Protein AF-A0A7X6XAG0-F1 (afdb_monomer)

Structure (mmCIF, N/CA/C/O backbone):
data_AF-A0A7X6XAG0-F1
#
_entry.id   AF-A0A7X6XAG0-F1
#
loop_
_atom_site.group_PDB
_atom_site.id
_atom_site.type_symbol
_atom_site.label_atom_id
_atom_site.label_alt_id
_atom_site.label_comp_id
_atom_site.label_asym_id
_atom_site.label_entity_id
_atom_site.label_seq_id
_atom_site.pdbx_PDB_ins_code
_atom_site.Cartn_x
_atom_site.Cartn_y
_atom_site.Cartn_z
_atom_site.occupancy
_atom_site.B_iso_or_equiv
_atom_site.auth_seq_id
_atom_site.auth_comp_id
_atom_site.auth_asym_id
_atom_site.auth_atom_id
_atom_site.pdbx_PDB_model_num
ATOM 1 N N . VAL A 1 1 ? 8.419 1.196 7.682 1.00 93.50 1 VAL A N 1
ATOM 2 C CA . VAL A 1 1 ? 7.380 0.193 8.035 1.00 93.50 1 VAL A CA 1
ATOM 3 C C . VAL A 1 1 ? 6.008 0.773 7.736 1.00 93.50 1 VAL A C 1
ATOM 5 O O . VAL A 1 1 ? 5.804 1.941 8.031 1.00 93.50 1 VAL A O 1
ATOM 8 N N . ASN A 1 2 ? 5.093 0.012 7.136 1.00 95.81 2 ASN A N 1
ATOM 9 C CA . ASN A 1 2 ? 3.691 0.396 6.951 1.00 95.81 2 ASN A CA 1
ATOM 10 C C . ASN A 1 2 ? 2.831 -0.296 8.012 1.00 95.81 2 ASN A C 1
ATOM 12 O O . ASN A 1 2 ? 2.903 -1.516 8.133 1.00 95.81 2 ASN A O 1
ATOM 16 N N . THR A 1 3 ? 2.000 0.459 8.724 1.00 96.38 3 THR A N 1
ATOM 17 C CA . THR A 1 3 ? 0.970 -0.075 9.624 1.00 96.38 3 THR A CA 1
ATOM 18 C C . THR A 1 3 ? -0.395 0.264 9.048 1.00 96.38 3 THR A C 1
ATOM 20 O O . THR A 1 3 ? -0.653 1.434 8.767 1.00 96.38 3 THR A O 1
ATOM 23 N N . TYR A 1 4 ? -1.249 -0.740 8.864 1.00 96.38 4 TYR A N 1
ATOM 24 C CA . TYR A 1 4 ? -2.576 -0.599 8.264 1.00 96.38 4 TYR A CA 1
ATOM 25 C C . TYR A 1 4 ? -3.664 -0.627 9.330 1.00 96.38 4 TYR A C 1
ATOM 27 O O . TYR A 1 4 ? -3.563 -1.386 10.299 1.00 96.38 4 TYR A O 1
ATOM 35 N N . PHE A 1 5 ? -4.704 0.180 9.132 1.00 96.25 5 PHE A N 1
ATOM 36 C CA . PHE A 1 5 ? -5.757 0.394 10.117 1.00 96.25 5 PHE A CA 1
ATOM 37 C C . PHE A 1 5 ? -7.147 0.242 9.506 1.00 96.25 5 PHE A C 1
ATOM 39 O O . PHE A 1 5 ? -7.386 0.688 8.386 1.00 96.25 5 PHE A O 1
ATOM 46 N N . ASP A 1 6 ? -8.064 -0.332 10.277 1.00 95.94 6 ASP A N 1
ATOM 47 C CA . ASP A 1 6 ? -9.496 -0.396 9.973 1.00 95.94 6 ASP A CA 1
ATOM 48 C C . ASP A 1 6 ? -10.288 -0.492 11.289 1.00 95.94 6 ASP A C 1
ATOM 50 O O . ASP A 1 6 ? -9.705 -0.527 12.378 1.00 95.94 6 ASP A O 1
ATOM 54 N N . ASN A 1 7 ? -11.613 -0.473 11.212 1.00 94.25 7 ASN A N 1
ATOM 55 C CA . ASN A 1 7 ? -12.476 -0.767 12.347 1.00 94.25 7 ASN A CA 1
ATOM 56 C C . ASN A 1 7 ? -12.807 -2.270 12.414 1.00 94.25 7 ASN A C 1
ATOM 58 O O . ASN A 1 7 ? -12.470 -3.046 11.522 1.00 94.25 7 ASN A O 1
ATOM 62 N N . VAL A 1 8 ? -13.478 -2.695 13.490 1.00 92.12 8 VAL A N 1
ATOM 63 C CA . VAL A 1 8 ? -13.799 -4.121 13.733 1.00 92.12 8 VAL A CA 1
ATOM 64 C C . VAL A 1 8 ? -14.737 -4.711 12.680 1.00 92.12 8 VAL A C 1
ATOM 66 O O . VAL A 1 8 ? -14.766 -5.918 12.467 1.00 92.12 8 VAL A O 1
ATOM 69 N N . ASN A 1 9 ? -15.490 -3.851 11.997 1.00 92.56 9 ASN A N 1
ATOM 70 C CA . ASN A 1 9 ? -16.396 -4.248 10.934 1.00 92.56 9 ASN A CA 1
ATOM 71 C C . ASN A 1 9 ? -15.702 -4.292 9.567 1.00 92.56 9 ASN A C 1
ATOM 73 O O . ASN A 1 9 ? -16.348 -4.690 8.597 1.00 92.56 9 ASN A O 1
ATOM 77 N N . HIS A 1 10 ? -14.426 -3.912 9.468 1.00 92.81 10 HIS A N 1
ATOM 78 C CA . HIS A 1 10 ? -13.687 -3.774 8.213 1.00 92.81 10 HIS A CA 1
ATOM 79 C C . HIS A 1 10 ? -14.376 -2.843 7.204 1.00 92.81 10 HIS A C 1
ATOM 81 O O . HIS A 1 10 ? -14.463 -3.146 6.009 1.00 92.81 10 HIS A O 1
ATOM 87 N N . ASP A 1 11 ? -14.947 -1.737 7.687 1.00 94.19 11 ASP A N 1
ATOM 88 C CA . ASP A 1 11 ? -15.743 -0.836 6.851 1.00 94.19 11 ASP A CA 1
ATOM 89 C C . ASP A 1 11 ? -14.893 -0.136 5.779 1.00 94.19 11 ASP A C 1
ATOM 91 O O . ASP A 1 11 ? -15.373 0.046 4.657 1.00 94.19 11 ASP A O 1
ATOM 95 N N . LEU A 1 12 ? -13.623 0.191 6.066 1.00 93.50 12 LEU A N 1
ATOM 96 C CA . LEU A 1 12 ? -12.725 0.776 5.062 1.00 93.50 12 LEU A CA 1
ATOM 97 C C . LEU A 1 12 ? -12.384 -0.244 3.975 1.00 93.50 12 LEU A C 1
ATOM 99 O O . LEU A 1 12 ? -12.509 0.060 2.787 1.00 93.50 12 LEU A O 1
ATOM 103 N N . LEU A 1 13 ? -12.030 -1.473 4.360 1.00 91.69 13 LEU A N 1
ATOM 104 C CA . LEU A 1 13 ? -11.749 -2.550 3.412 1.00 91.69 13 LEU A CA 1
ATOM 105 C C . LEU A 1 13 ? -12.953 -2.838 2.502 1.00 91.69 13 LEU A C 1
ATOM 107 O O . LEU A 1 13 ? -12.790 -2.946 1.285 1.00 91.69 13 LEU A O 1
ATOM 111 N N . LYS A 1 14 ? -14.167 -2.911 3.066 1.00 91.38 14 LYS A N 1
ATOM 112 C CA . LYS A 1 14 ? -15.420 -3.086 2.305 1.00 91.38 14 LYS A CA 1
ATOM 113 C C . LYS A 1 14 ? -15.667 -1.941 1.322 1.00 91.38 14 LYS A C 1
ATOM 115 O O . LYS A 1 14 ? -16.186 -2.175 0.233 1.00 91.38 14 LYS A O 1
ATOM 120 N N . ALA A 1 15 ? -15.265 -0.725 1.687 1.00 89.69 15 ALA A N 1
ATOM 121 C CA . ALA A 1 15 ? -15.333 0.459 0.838 1.00 89.69 15 ALA A CA 1
ATOM 122 C C . ALA A 1 15 ? -14.148 0.597 -0.140 1.00 89.69 15 ALA A C 1
ATOM 124 O O . ALA A 1 15 ? -14.08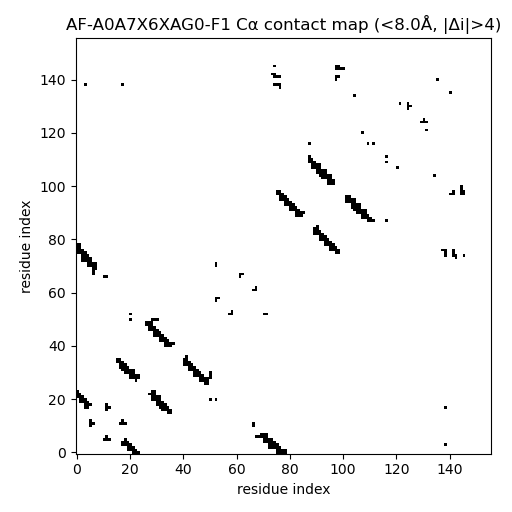3 1.588 -0.864 1.00 89.69 15 ALA A O 1
ATOM 125 N N . ARG A 1 16 ? -13.223 -0.377 -0.192 1.00 88.88 16 ARG A N 1
ATOM 126 C CA . ARG A 1 16 ? -11.982 -0.331 -0.996 1.00 88.88 16 ARG A CA 1
ATOM 127 C C . ARG A 1 16 ?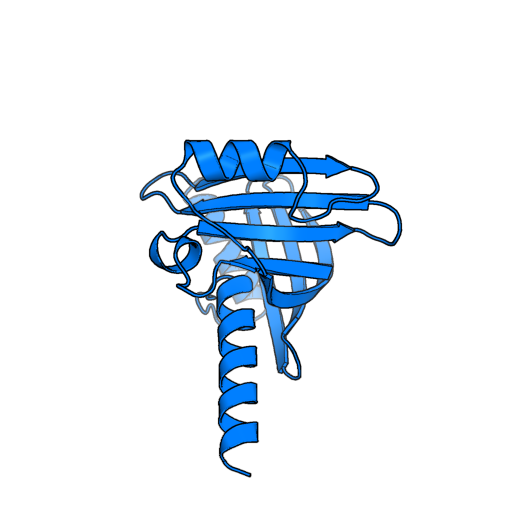 -11.085 0.863 -0.650 1.00 88.88 16 ARG A C 1
ATOM 129 O O . ARG A 1 16 ? -10.475 1.487 -1.521 1.00 88.88 16 ARG A O 1
ATOM 136 N N . ILE A 1 17 ? -11.006 1.170 0.639 1.00 90.69 17 ILE A N 1
ATOM 137 C CA . ILE A 1 17 ? -10.165 2.224 1.193 1.00 90.69 17 ILE A CA 1
ATOM 138 C C . ILE A 1 17 ? -9.030 1.587 1.986 1.00 90.69 17 ILE A C 1
ATOM 140 O O . ILE A 1 17 ? -9.249 0.735 2.845 1.00 90.69 17 ILE A O 1
ATOM 144 N N . MET A 1 18 ? -7.804 2.026 1.715 1.00 93.62 18 MET A N 1
ATOM 145 C CA . MET A 1 18 ? -6.624 1.673 2.497 1.00 93.62 18 MET A CA 1
ATOM 146 C C . MET A 1 18 ? -6.224 2.866 3.353 1.00 93.62 18 MET A C 1
ATOM 148 O O . MET A 1 18 ? -5.997 3.952 2.822 1.00 93.62 18 MET A O 1
ATOM 152 N N . MET A 1 19 ? -6.101 2.650 4.662 1.00 95.75 19 MET A N 1
ATOM 153 C CA . MET A 1 19 ? -5.558 3.621 5.606 1.00 95.75 19 MET A CA 1
ATOM 154 C C . MET A 1 19 ? -4.273 3.077 6.225 1.00 95.75 19 MET A C 1
ATOM 156 O O . MET A 1 19 ? -4.251 1.960 6.751 1.00 95.75 19 MET A O 1
ATOM 160 N N . ARG A 1 20 ? -3.204 3.877 6.191 1.00 96.44 20 ARG A N 1
ATOM 161 C CA . ARG A 1 20 ? -1.928 3.531 6.822 1.00 96.44 20 ARG A CA 1
ATOM 162 C C . ARG A 1 20 ? -1.274 4.703 7.535 1.00 96.44 20 ARG A C 1
ATOM 164 O O . ARG A 1 20 ? -1.453 5.859 7.159 1.00 96.44 20 ARG A O 1
ATOM 171 N N . ILE A 1 21 ? -0.415 4.355 8.484 1.00 96.81 21 ILE A N 1
ATOM 172 C CA . ILE A 1 21 ? 0.681 5.207 8.944 1.00 96.81 21 ILE A CA 1
ATOM 173 C C . ILE A 1 21 ? 1.980 4.489 8.574 1.00 96.81 21 ILE A C 1
ATOM 175 O O . ILE A 1 21 ? 2.205 3.338 8.961 1.00 96.81 21 ILE A O 1
ATOM 179 N N . ARG A 1 22 ? 2.819 5.148 7.779 1.00 96.12 22 ARG A N 1
ATOM 180 C CA . ARG A 1 22 ? 4.139 4.676 7.378 1.00 96.12 22 ARG A CA 1
ATOM 181 C C . ARG A 1 22 ? 5.197 5.384 8.215 1.00 96.12 22 ARG A C 1
ATOM 183 O O . ARG A 1 22 ? 5.383 6.585 8.082 1.00 96.12 22 ARG A O 1
ATOM 190 N N . ARG A 1 23 ? 5.941 4.612 9.000 1.00 94.06 23 ARG A N 1
ATOM 191 C CA . ARG A 1 23 ? 7.172 5.059 9.657 1.00 94.06 23 ARG A CA 1
ATOM 192 C C . ARG A 1 23 ? 8.309 5.033 8.634 1.00 94.06 23 ARG A C 1
ATOM 194 O O . ARG A 1 23 ? 8.648 3.952 8.125 1.00 94.06 23 ARG A O 1
ATOM 201 N N . ILE A 1 24 ? 8.833 6.207 8.302 1.00 86.19 24 ILE A N 1
ATOM 202 C CA . ILE A 1 24 ? 9.992 6.425 7.432 1.00 86.19 24 ILE A CA 1
ATOM 203 C C . ILE A 1 24 ? 11.165 6.757 8.352 1.00 86.19 24 ILE A C 1
ATOM 205 O O . ILE A 1 24 ? 11.140 7.777 9.037 1.00 86.19 24 ILE A O 1
ATOM 209 N N . GLU A 1 25 ? 12.164 5.874 8.388 1.00 81.44 25 GLU A N 1
ATOM 210 C CA . GLU A 1 25 ? 13.258 5.947 9.370 1.00 81.44 25 GLU A CA 1
ATOM 211 C C . GLU A 1 25 ? 12.715 6.056 10.811 1.00 81.44 25 GLU A C 1
ATOM 213 O O . GLU A 1 25 ? 11.595 5.626 11.088 1.00 81.44 25 GLU A O 1
ATOM 218 N N . GLU A 1 26 ? 13.493 6.567 11.763 1.00 77.38 26 GLU A N 1
ATOM 219 C CA . GLU A 1 26 ? 13.032 6.704 13.153 1.00 77.38 26 GLU A CA 1
ATOM 220 C C . GLU A 1 26 ? 12.260 8.009 13.408 1.00 77.38 26 GLU A C 1
ATOM 222 O O . GLU A 1 26 ? 11.528 8.110 14.395 1.00 77.38 26 GLU A O 1
ATOM 227 N N . THR A 1 27 ? 12.376 8.991 12.512 1.00 82.62 27 THR A N 1
ATOM 228 C CA . THR A 1 27 ? 12.064 10.399 12.797 1.00 82.62 27 THR A CA 1
ATOM 229 C C . THR A 1 27 ? 10.791 10.922 12.149 1.00 82.62 27 THR A C 1
ATOM 231 O O . THR A 1 27 ? 10.356 12.009 12.517 1.00 82.62 27 THR A O 1
ATOM 234 N N . ARG A 1 28 ? 10.196 10.197 11.193 1.00 92.75 28 ARG A N 1
ATOM 235 C CA . ARG A 1 28 ? 9.068 10.713 10.414 1.00 92.75 28 ARG A CA 1
ATOM 236 C C . ARG A 1 28 ? 7.984 9.669 10.203 1.00 92.75 28 ARG A C 1
ATOM 238 O O . ARG A 1 28 ? 8.240 8.545 9.777 1.00 92.75 28 ARG A O 1
ATOM 245 N N . ASP A 1 29 ? 6.751 10.093 10.425 1.00 95.81 29 ASP A N 1
ATOM 246 C CA . ASP A 1 29 ? 5.551 9.365 10.057 1.00 95.81 29 ASP A CA 1
ATOM 247 C C . ASP A 1 29 ? 4.864 10.030 8.864 1.00 95.81 29 ASP A C 1
ATOM 249 O O . ASP A 1 29 ? 4.810 11.255 8.723 1.00 95.81 29 ASP A O 1
ATOM 253 N N . GLU A 1 30 ? 4.298 9.197 8.005 1.00 96.00 30 GLU A N 1
ATOM 254 C CA . GLU A 1 30 ? 3.425 9.596 6.914 1.00 96.00 30 GLU A CA 1
ATOM 255 C C . GLU A 1 30 ? 2.083 8.891 7.065 1.00 96.00 30 GLU A C 1
ATOM 257 O O . GLU A 1 30 ? 2.001 7.664 7.054 1.00 96.00 30 GLU A O 1
ATOM 262 N N . PHE A 1 31 ? 1.017 9.669 7.181 1.00 96.38 31 PHE A N 1
ATOM 263 C CA . PHE A 1 31 ? -0.334 9.154 7.060 1.00 96.38 31 PHE A CA 1
ATOM 264 C C . PHE A 1 31 ? -0.735 9.102 5.590 1.00 96.38 31 PHE A C 1
ATOM 266 O O . PHE A 1 31 ? -0.459 10.036 4.835 1.00 96.38 31 PHE A O 1
ATOM 273 N N . THR A 1 32 ? -1.434 8.041 5.195 1.00 95.69 32 THR A N 1
ATOM 274 C CA . THR A 1 32 ? -2.019 7.928 3.859 1.00 95.69 32 THR A CA 1
ATOM 275 C C . THR A 1 32 ? -3.395 7.279 3.933 1.00 95.69 32 THR A C 1
ATOM 277 O O . THR A 1 32 ? -3.541 6.206 4.521 1.00 95.69 32 THR A O 1
ATOM 280 N N . ILE A 1 33 ? -4.373 7.878 3.255 1.00 93.81 33 ILE A N 1
ATOM 281 C CA . ILE A 1 33 ? -5.603 7.214 2.822 1.00 93.81 33 ILE A CA 1
ATOM 282 C C . ILE A 1 33 ? -5.598 7.138 1.299 1.00 93.81 33 ILE A C 1
ATOM 284 O O . ILE A 1 33 ? -5.463 8.165 0.636 1.00 93.81 33 ILE A O 1
ATOM 288 N N . LYS A 1 34 ? -5.775 5.931 0.755 1.00 91.06 34 LYS A N 1
ATOM 289 C CA . LYS A 1 34 ? -6.014 5.702 -0.676 1.00 91.06 34 LYS A CA 1
ATOM 290 C C . LYS A 1 34 ? -7.417 5.145 -0.870 1.00 91.06 34 LYS A C 1
ATOM 292 O O . LYS A 1 34 ? -7.758 4.124 -0.274 1.00 91.06 34 LYS A O 1
ATOM 297 N N . VAL A 1 35 ? -8.204 5.810 -1.707 1.00 85.56 35 VAL A N 1
ATOM 298 C CA . VAL A 1 35 ? -9.537 5.373 -2.129 1.00 85.56 35 VAL A CA 1
ATOM 299 C C . VAL A 1 35 ? -9.435 4.898 -3.568 1.00 85.56 35 VAL A C 1
ATOM 301 O O . VAL A 1 35 ? -9.076 5.670 -4.459 1.00 85.56 35 VAL A O 1
ATOM 304 N N . GLU A 1 36 ? -9.741 3.627 -3.801 1.00 74.00 36 GLU A N 1
ATOM 305 C CA . GLU A 1 36 ? -9.763 3.069 -5.149 1.00 74.00 36 GLU A CA 1
ATOM 306 C C . GLU A 1 36 ? -11.082 3.464 -5.842 1.00 74.00 36 GLU A C 1
ATOM 308 O O . GLU A 1 36 ? -12.124 2.860 -5.584 1.00 74.00 36 GLU A O 1
ATOM 313 N N . ALA A 1 37 ? -11.066 4.494 -6.699 1.00 63.84 37 ALA A N 1
ATOM 314 C CA . ALA A 1 37 ? -12.199 4.811 -7.576 1.00 63.84 37 ALA A CA 1
ATOM 315 C C . ALA A 1 37 ? -11.976 4.240 -8.988 1.00 63.84 37 ALA A C 1
ATOM 317 O O . ALA A 1 37 ? -10.850 3.946 -9.378 1.00 63.84 37 ALA A O 1
ATOM 318 N N . GLN A 1 38 ? -13.062 4.071 -9.754 1.00 51.69 38 GLN A N 1
ATOM 319 C CA . GLN A 1 38 ? -13.066 3.346 -11.038 1.00 51.69 38 GLN A CA 1
ATOM 320 C C . GLN A 1 38 ? -12.078 3.887 -12.086 1.00 51.69 38 GLN A C 1
ATOM 322 O O . GLN A 1 38 ? -11.595 3.104 -12.897 1.00 51.69 38 GLN A O 1
ATOM 327 N N . GLU A 1 39 ? -11.765 5.185 -12.058 1.00 54.81 39 GLU A N 1
ATOM 328 C CA . GLU A 1 39 ? -10.854 5.824 -13.023 1.00 54.81 39 GLU A CA 1
ATOM 329 C C . GLU A 1 39 ? -9.745 6.662 -12.367 1.00 54.81 39 GLU A C 1
ATOM 331 O O . GLU A 1 39 ? -8.806 7.047 -13.049 1.00 54.81 39 GLU A O 1
ATOM 336 N N . ASN A 1 40 ? -9.812 6.930 -11.056 1.00 60.09 40 ASN A N 1
ATOM 337 C CA . ASN A 1 40 ? -8.824 7.742 -10.340 1.00 60.09 40 ASN A CA 1
ATOM 338 C C . ASN A 1 40 ? -8.612 7.217 -8.916 1.00 60.09 40 ASN A C 1
ATOM 340 O O . ASN A 1 40 ? -9.570 6.994 -8.177 1.00 60.09 40 ASN A O 1
ATOM 344 N N . VAL A 1 41 ? -7.358 7.070 -8.492 1.00 69.06 41 VAL A N 1
ATOM 345 C CA . VAL A 1 41 ? -7.038 6.816 -7.082 1.00 69.06 41 VAL A CA 1
ATOM 346 C C . VAL A 1 41 ? -7.001 8.161 -6.367 1.00 69.06 41 VAL A C 1
ATOM 348 O O . VAL A 1 41 ? -6.132 8.984 -6.643 1.00 69.06 41 VAL A O 1
ATOM 351 N N . MET A 1 42 ? -7.944 8.404 -5.453 1.00 80.31 42 MET A N 1
ATOM 352 C CA . MET A 1 42 ? -7.835 9.568 -4.573 1.00 80.31 42 MET A CA 1
ATOM 353 C C . MET A 1 42 ? -6.895 9.235 -3.423 1.00 80.31 42 MET A C 1
ATOM 355 O O . MET A 1 42 ? -7.120 8.272 -2.687 1.00 80.31 42 MET A O 1
ATOM 359 N N . GLU A 1 43 ? -5.868 10.058 -3.252 1.00 86.56 43 GLU A N 1
ATOM 360 C CA . GLU A 1 43 ? -4.899 9.934 -2.174 1.00 86.56 43 GLU A CA 1
ATOM 361 C C . GLU A 1 43 ? -4.910 11.191 -1.308 1.00 86.56 43 GLU A C 1
ATOM 363 O O . GLU A 1 43 ? -4.778 12.312 -1.797 1.00 86.56 43 GLU A O 1
ATOM 368 N N . TYR A 1 44 ? -5.081 10.996 -0.003 1.00 89.44 44 TYR A N 1
ATOM 369 C CA . TYR A 1 44 ? -4.873 12.032 0.999 1.00 89.44 44 TYR A CA 1
ATOM 370 C C . TYR A 1 44 ? -3.705 11.616 1.882 1.00 89.44 44 TYR A C 1
ATOM 372 O O . TYR A 1 44 ? -3.736 10.544 2.492 1.00 89.44 44 TYR A O 1
ATOM 380 N N . SER A 1 45 ? -2.683 12.463 1.965 1.00 93.50 45 SER A N 1
ATOM 381 C CA . SER A 1 45 ? -1.497 12.198 2.768 1.00 93.50 45 SER A CA 1
ATOM 382 C C . SER A 1 45 ? -1.006 13.444 3.493 1.00 93.50 45 SER A C 1
ATOM 384 O O . SER A 1 45 ? -1.222 14.580 3.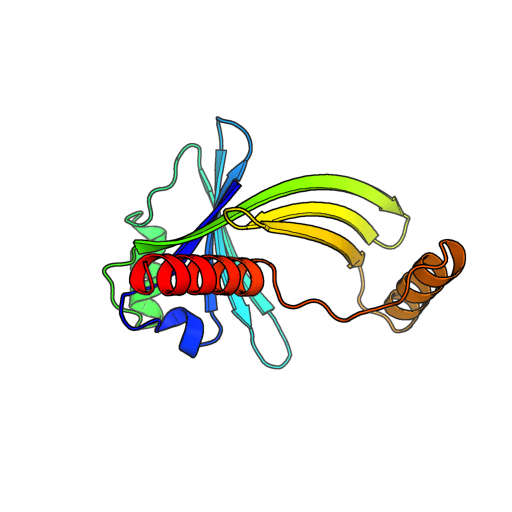066 1.00 93.50 45 SER A O 1
ATOM 386 N N . PHE A 1 46 ? -0.355 13.223 4.632 1.00 94.00 46 PHE A N 1
ATOM 387 C CA . PHE A 1 46 ? 0.409 14.249 5.331 1.00 94.00 46 PHE A CA 1
ATOM 388 C C . PHE A 1 46 ? 1.527 13.597 6.144 1.00 94.00 46 PHE A C 1
ATOM 390 O O . PHE A 1 46 ? 1.438 12.426 6.516 1.00 94.00 46 PHE A O 1
ATOM 397 N N . SER A 1 47 ? 2.579 14.359 6.438 1.00 94.25 47 SER A N 1
ATOM 398 C CA . SER A 1 47 ? 3.696 13.893 7.261 1.00 94.25 47 SER A CA 1
ATOM 399 C C . SER A 1 47 ? 3.877 14.745 8.508 1.00 94.25 47 SER A C 1
ATOM 401 O O . SER A 1 47 ? 3.663 15.956 8.461 1.00 94.25 47 SER A O 1
ATOM 403 N N . GLN A 1 48 ? 4.309 14.112 9.596 1.00 92.94 48 GLN A N 1
ATOM 404 C CA . GLN A 1 48 ? 4.746 14.746 10.845 1.00 92.94 48 GLN A CA 1
ATOM 405 C C . GLN A 1 48 ? 5.799 13.857 11.519 1.00 92.94 48 GLN A C 1
ATOM 407 O O . GLN A 1 48 ? 5.948 12.695 11.149 1.00 92.94 48 GLN A O 1
ATOM 412 N N . ASP A 1 49 ? 6.499 14.368 12.530 1.00 91.94 49 ASP A N 1
ATOM 413 C CA . ASP A 1 49 ? 7.511 13.593 13.266 1.00 91.94 49 ASP A CA 1
ATOM 414 C C . ASP A 1 49 ? 6.915 12.332 13.913 1.00 91.94 49 ASP A C 1
ATOM 416 O O . ASP A 1 49 ? 7.523 11.261 13.932 1.00 91.94 49 ASP A O 1
ATOM 420 N N . LYS A 1 50 ? 5.685 12.451 14.426 1.00 92.25 50 LYS A N 1
ATOM 421 C CA . LYS A 1 50 ? 4.930 11.340 14.997 1.00 92.25 50 LYS A CA 1
ATOM 422 C C . LYS A 1 50 ? 3.443 11.490 14.706 1.00 92.25 50 LYS A C 1
ATOM 424 O O . LYS A 1 50 ? 2.859 12.527 15.009 1.00 92.25 50 LYS A O 1
ATOM 429 N N . ILE A 1 51 ? 2.827 10.438 14.173 1.00 94.62 51 ILE A N 1
ATOM 430 C CA . ILE A 1 51 ? 1.388 10.391 13.902 1.00 94.62 51 ILE A CA 1
ATOM 431 C C . ILE A 1 51 ? 0.774 9.235 14.686 1.00 94.62 51 ILE A C 1
ATOM 433 O O . ILE A 1 51 ? 1.218 8.095 14.602 1.00 94.62 51 ILE A O 1
ATOM 437 N N . GLU A 1 52 ? -0.287 9.537 15.426 1.00 93.44 52 GLU A N 1
ATOM 438 C CA . GLU A 1 52 ? -1.154 8.548 16.064 1.00 93.44 52 GLU A CA 1
ATOM 439 C C . GLU A 1 52 ? -2.480 8.488 15.303 1.00 93.44 52 GLU A C 1
ATOM 441 O O . GLU A 1 52 ? -2.922 9.489 14.736 1.00 93.44 52 GLU A O 1
ATOM 446 N N . ILE A 1 53 ? -3.162 7.340 15.318 1.00 93.38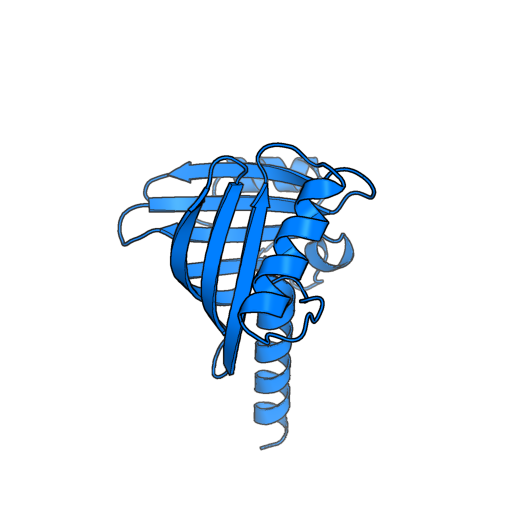 53 ILE A N 1
ATOM 447 C CA . ILE A 1 53 ? -4.425 7.178 14.576 1.00 93.38 53 ILE A CA 1
ATOM 448 C C . ILE A 1 53 ? -5.543 8.115 15.069 1.00 93.38 53 ILE A C 1
ATOM 450 O O . ILE A 1 53 ? -6.478 8.427 14.340 1.00 93.38 53 ILE A O 1
ATOM 454 N N . THR A 1 54 ? -5.419 8.609 16.302 1.00 92.94 54 THR A N 1
ATOM 455 C CA . THR A 1 54 ? -6.326 9.575 16.937 1.00 92.94 54 THR A CA 1
ATOM 456 C C . THR A 1 54 ? -6.036 11.031 16.557 1.00 92.94 54 THR A C 1
ATOM 458 O O . THR A 1 54 ? -6.633 11.941 17.129 1.00 92.94 54 THR A O 1
ATOM 461 N N . HIS A 1 55 ? -5.118 11.284 15.617 1.00 94.19 55 HIS A N 1
ATOM 462 C CA . HIS A 1 55 ? -4.769 12.637 15.194 1.00 94.19 55 HIS A CA 1
ATOM 463 C C . HIS A 1 55 ? -6.007 13.393 14.650 1.00 94.19 55 HIS A C 1
ATOM 465 O O . HIS A 1 55 ? -6.712 12.848 13.797 1.00 94.19 55 HIS A O 1
ATOM 471 N N . PRO A 1 56 ? -6.247 14.667 15.034 1.00 92.94 56 PRO A N 1
ATOM 472 C CA . PRO A 1 56 ? -7.468 15.403 14.676 1.00 92.94 56 PRO A CA 1
ATOM 473 C C . PRO A 1 56 ? -7.775 15.470 13.174 1.00 92.94 56 PRO A C 1
ATOM 475 O O . PRO A 1 56 ? -8.930 15.373 12.771 1.00 92.94 56 PRO A O 1
ATOM 478 N N . ASN A 1 57 ? -6.750 15.603 12.324 1.00 91.75 57 ASN A N 1
ATOM 479 C CA . ASN A 1 57 ? -6.945 15.596 10.866 1.00 91.75 57 ASN A CA 1
ATOM 480 C C . ASN A 1 57 ? -7.446 14.241 10.344 1.00 91.75 57 ASN A C 1
ATOM 482 O O . ASN A 1 57 ? -8.218 14.211 9.390 1.00 91.75 57 ASN A O 1
ATOM 486 N N . ILE A 1 58 ? -7.019 13.133 10.962 1.00 93.12 58 ILE A N 1
ATOM 487 C CA . ILE A 1 58 ? -7.457 11.781 10.593 1.00 93.12 58 ILE A CA 1
ATOM 488 C C . ILE A 1 58 ? -8.915 11.607 11.007 1.00 93.12 58 ILE A C 1
ATOM 490 O O . ILE A 1 58 ? -9.745 11.245 10.178 1.00 93.12 58 ILE A O 1
ATOM 494 N N . THR A 1 59 ? -9.244 11.928 12.261 1.00 92.31 59 THR A N 1
ATOM 495 C CA . THR A 1 59 ? -10.611 11.784 12.777 1.00 92.31 59 THR A CA 1
ATOM 496 C C . THR A 1 59 ? -11.588 12.672 12.010 1.00 92.31 59 THR A C 1
ATOM 498 O O . THR A 1 59 ? -12.598 12.179 11.527 1.00 92.31 59 THR A O 1
ATOM 501 N N . ALA A 1 60 ? -11.245 13.944 11.776 1.00 90.69 60 ALA A N 1
ATOM 502 C CA . ALA A 1 60 ? -12.091 14.861 11.012 1.00 90.69 60 ALA A CA 1
ATOM 503 C C . ALA A 1 60 ? -12.297 14.405 9.557 1.00 90.69 60 ALA A C 1
ATOM 505 O O . ALA A 1 60 ? -13.380 14.592 8.997 1.00 90.69 60 ALA A O 1
ATOM 506 N N . PHE A 1 61 ? -11.275 13.807 8.933 1.00 89.38 61 PHE A N 1
ATOM 507 C CA . PHE A 1 61 ? -11.410 13.227 7.600 1.00 89.38 61 PHE A CA 1
ATOM 508 C C . PHE A 1 61 ? -12.372 12.033 7.612 1.00 89.38 61 PHE A C 1
ATOM 510 O O . PHE A 1 61 ? -13.301 12.003 6.808 1.00 89.38 61 PHE A O 1
ATOM 517 N N . LEU A 1 62 ? -12.179 11.078 8.526 1.00 91.81 62 LEU A N 1
ATOM 518 C CA . LEU A 1 62 ? -12.999 9.864 8.624 1.00 91.81 62 LEU A CA 1
ATOM 519 C C . LEU A 1 62 ? -14.461 10.190 8.957 1.00 91.81 62 LEU A C 1
ATOM 521 O O . LEU A 1 62 ? -15.357 9.675 8.288 1.00 91.81 62 LEU A O 1
ATOM 525 N N . ASP A 1 63 ? -14.694 11.126 9.881 1.00 91.00 63 ASP A N 1
ATOM 526 C CA . ASP A 1 63 ? -16.030 11.612 10.238 1.00 91.00 63 ASP A CA 1
ATOM 527 C C . ASP A 1 63 ? -16.742 12.229 9.027 1.00 91.00 63 ASP A C 1
ATOM 529 O O . ASP A 1 63 ? -17.905 11.926 8.757 1.00 91.00 63 ASP A O 1
ATOM 533 N N . LYS A 1 64 ? -16.034 13.052 8.239 1.00 90.12 64 LYS A N 1
ATOM 534 C CA . LYS A 1 64 ? -16.580 13.662 7.015 1.00 90.12 64 LYS A CA 1
ATOM 535 C C . LYS A 1 64 ? -16.959 12.619 5.959 1.00 90.12 64 LYS A C 1
ATOM 537 O O . LYS A 1 64 ? -17.892 12.854 5.194 1.00 90.12 64 LYS A O 1
ATOM 542 N N . GLN A 1 65 ? -16.239 11.499 5.902 1.00 86.88 65 GLN A N 1
ATOM 543 C CA . GLN A 1 65 ? -16.537 10.382 5.001 1.00 86.88 65 GLN A CA 1
ATOM 544 C C . GLN A 1 65 ? -17.566 9.393 5.582 1.00 86.88 65 GLN A C 1
ATOM 5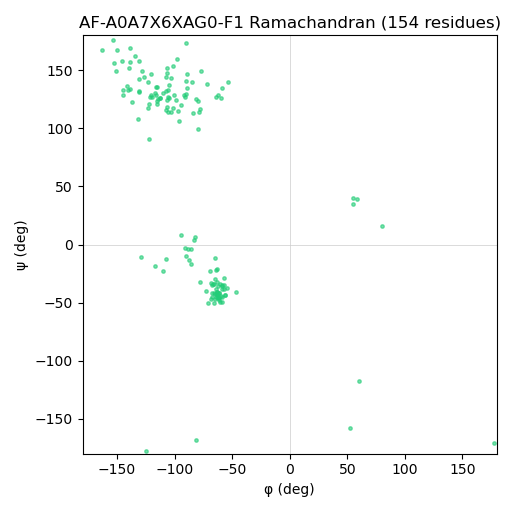46 O O . GLN A 1 65 ? -17.974 8.467 4.887 1.00 86.88 65 GLN A O 1
ATOM 551 N N . GLY A 1 66 ? -18.012 9.586 6.829 1.00 91.75 66 GLY A N 1
ATOM 552 C CA . GLY A 1 66 ? -19.008 8.736 7.481 1.00 91.75 66 GLY A CA 1
ATOM 553 C C . GLY A 1 66 ? -18.462 7.426 8.058 1.00 91.75 66 GLY A C 1
ATOM 554 O O . GLY A 1 66 ? -19.253 6.536 8.366 1.00 91.75 66 GLY A O 1
ATOM 555 N N . PHE A 1 67 ? -17.143 7.288 8.224 1.00 92.25 67 PHE A N 1
ATOM 556 C CA . PHE A 1 67 ? -16.544 6.100 8.835 1.00 92.25 67 PHE A CA 1
ATOM 557 C C . PHE A 1 67 ? -16.418 6.262 10.347 1.00 92.25 67 PHE A C 1
ATOM 559 O O . PHE A 1 67 ? -15.850 7.239 10.828 1.00 92.25 67 PHE A O 1
ATOM 566 N N . GLN A 1 68 ? -16.902 5.271 11.098 1.00 91.25 68 GLN A N 1
ATOM 567 C CA . GLN A 1 68 ? -16.866 5.284 12.559 1.00 91.25 68 GLN A CA 1
ATOM 568 C C . GLN A 1 68 ? -15.792 4.343 13.110 1.00 91.25 68 GLN A C 1
ATOM 570 O O . GLN A 1 68 ? -15.622 3.216 12.642 1.00 91.25 68 GLN A O 1
ATOM 575 N N . GLY A 1 69 ? -15.074 4.828 14.124 1.00 89.56 69 GLY A N 1
ATOM 576 C CA . GLY A 1 69 ? -14.098 4.050 14.881 1.00 89.56 69 GLY A CA 1
ATOM 577 C C . GLY A 1 69 ? -14.730 3.176 15.981 1.00 89.56 69 GLY A C 1
ATOM 578 O O . GLY A 1 69 ? -15.951 3.041 16.048 1.00 89.56 69 GLY A O 1
ATOM 579 N N . PRO A 1 70 ? -13.910 2.605 16.883 1.00 93.75 70 PRO A N 1
ATOM 580 C CA . PRO A 1 70 ? -12.463 2.798 16.979 1.00 93.75 70 PRO A CA 1
ATOM 581 C C . PRO A 1 70 ? -11.698 2.109 15.840 1.00 93.75 70 PRO A C 1
ATOM 583 O O . PRO A 1 70 ? -11.981 0.965 15.481 1.00 93.75 70 PRO A O 1
ATOM 586 N N . PHE A 1 71 ? -10.697 2.808 15.302 1.00 95.06 71 PHE A N 1
ATOM 587 C CA . PHE A 1 71 ? -9.759 2.247 14.331 1.00 95.06 71 PHE A CA 1
ATOM 588 C C . PHE A 1 71 ? -8.576 1.623 15.060 1.00 95.06 71 PHE A C 1
ATOM 590 O O . PHE A 1 71 ? -8.012 2.222 15.977 1.00 95.06 71 PHE A O 1
ATOM 597 N N . HIS A 1 72 ? -8.197 0.423 14.646 1.00 94.88 72 HIS A N 1
ATOM 598 C CA . HIS A 1 72 ? -7.095 -0.329 15.226 1.00 94.88 72 HIS A CA 1
ATOM 599 C C . HIS A 1 72 ? -6.215 -0.907 14.123 1.00 94.88 72 HIS A C 1
ATOM 601 O O . HIS A 1 72 ? -6.595 -0.962 12.954 1.00 94.88 72 HIS A O 1
ATOM 607 N N . LYS A 1 73 ? -4.997 -1.299 14.500 1.00 95.38 73 LYS A N 1
ATOM 608 C CA . LYS A 1 73 ? -4.068 -1.959 13.588 1.00 95.38 73 LYS A CA 1
ATOM 609 C C . LYS A 1 73 ? -4.658 -3.302 13.158 1.00 95.38 73 LYS A C 1
ATOM 611 O O . LYS A 1 73 ? -4.950 -4.125 14.017 1.00 95.38 73 LYS A O 1
ATOM 616 N N . ILE A 1 74 ? -4.739 -3.528 11.850 1.00 94.50 74 ILE A N 1
ATOM 617 C CA . ILE A 1 74 ? -5.189 -4.803 11.271 1.00 94.50 74 ILE A CA 1
ATOM 618 C C . ILE A 1 74 ? -4.064 -5.585 10.591 1.00 94.50 74 ILE A C 1
ATOM 620 O O . ILE A 1 74 ? -4.165 -6.794 10.439 1.00 94.50 74 ILE A O 1
ATOM 624 N N . ALA A 1 75 ? -2.994 -4.906 10.169 1.00 94.25 75 ALA A N 1
ATOM 625 C CA . ALA A 1 75 ? -1.864 -5.532 9.491 1.00 94.25 75 ALA A CA 1
ATOM 626 C C . ALA A 1 75 ? -0.633 -4.610 9.503 1.00 94.25 75 ALA A C 1
ATOM 628 O O . ALA A 1 75 ? -0.729 -3.417 9.818 1.00 94.25 75 ALA A O 1
ATOM 629 N N . ALA A 1 76 ? 0.535 -5.143 9.150 1.00 94.88 76 ALA A N 1
ATOM 630 C CA . ALA A 1 76 ? 1.738 -4.348 8.922 1.00 94.88 76 ALA A CA 1
ATOM 631 C C . ALA A 1 76 ? 2.669 -5.006 7.899 1.00 94.88 76 ALA A C 1
ATOM 633 O O . ALA A 1 76 ? 2.768 -6.231 7.825 1.00 94.88 76 ALA A O 1
ATOM 634 N N . THR A 1 77 ? 3.403 -4.170 7.166 1.00 95.75 77 THR A N 1
ATOM 635 C CA . THR A 1 77 ? 4.424 -4.606 6.209 1.00 95.75 77 THR A CA 1
ATOM 636 C C . THR A 1 77 ? 5.726 -3.850 6.432 1.00 95.75 77 THR A C 1
ATOM 638 O O . THR A 1 77 ? 5.754 -2.613 6.463 1.00 95.75 77 THR A O 1
ATOM 641 N N . THR A 1 78 ? 6.834 -4.581 6.504 1.00 95.31 78 THR A N 1
ATOM 642 C CA . THR A 1 78 ? 8.180 -4.003 6.410 1.00 95.31 78 THR A CA 1
ATOM 643 C C . THR A 1 78 ? 8.681 -4.184 4.988 1.00 95.31 78 THR A C 1
ATOM 645 O O . THR A 1 78 ? 8.708 -5.304 4.495 1.00 95.31 78 THR A O 1
ATOM 648 N N . THR A 1 79 ? 9.072 -3.097 4.325 1.00 95.62 79 THR A N 1
ATOM 649 C CA . THR A 1 79 ? 9.578 -3.140 2.949 1.00 95.62 79 THR A CA 1
ATOM 650 C C . THR A 1 79 ? 10.982 -2.570 2.906 1.00 95.62 79 THR A C 1
ATOM 652 O O . THR A 1 79 ? 11.193 -1.437 3.342 1.00 95.62 79 THR A O 1
ATOM 655 N N . TYR A 1 80 ? 11.906 -3.343 2.347 1.00 95.31 80 TYR A N 1
ATOM 656 C CA . TYR A 1 80 ? 13.195 -2.858 1.876 1.00 95.31 80 TYR A CA 1
ATOM 657 C C . TYR A 1 80 ? 13.044 -2.551 0.392 1.00 95.31 80 TYR A C 1
ATOM 659 O O . TYR A 1 80 ? 12.680 -3.439 -0.378 1.00 95.31 80 TYR A O 1
ATOM 667 N N . ARG A 1 81 ? 13.273 -1.292 0.019 1.00 95.75 81 ARG A N 1
ATOM 668 C CA . ARG A 1 81 ? 13.069 -0.792 -1.340 1.00 95.75 81 ARG A CA 1
ATOM 669 C C . ARG A 1 81 ? 14.398 -0.339 -1.924 1.00 95.75 81 ARG A C 1
ATOM 671 O O . ARG A 1 81 ? 15.112 0.432 -1.284 1.00 95.75 81 ARG A O 1
ATOM 678 N N . VAL A 1 82 ? 14.689 -0.797 -3.135 1.00 96.62 82 VAL A N 1
ATOM 679 C CA . VAL A 1 82 ? 15.726 -0.228 -3.999 1.00 96.62 82 VAL A CA 1
ATOM 680 C C . VAL A 1 82 ? 15.026 0.543 -5.106 1.00 96.62 82 VAL A C 1
ATOM 682 O O . VAL A 1 82 ? 14.073 0.030 -5.689 1.00 96.62 82 VAL A O 1
ATOM 685 N N . ILE A 1 83 ? 15.488 1.765 -5.353 1.00 96.69 83 ILE A N 1
ATOM 686 C CA . ILE A 1 83 ? 14.918 2.670 -6.348 1.00 96.69 83 ILE A CA 1
ATOM 687 C C . ILE A 1 83 ? 15.958 2.933 -7.433 1.00 96.69 83 ILE A C 1
ATOM 689 O O . ILE A 1 83 ? 17.118 3.197 -7.110 1.00 96.69 83 ILE A O 1
ATOM 693 N N . ASP A 1 84 ? 15.524 2.891 -8.688 1.00 95.44 84 ASP A N 1
ATOM 694 C CA . ASP A 1 84 ? 16.268 3.386 -9.844 1.00 95.44 84 ASP A CA 1
ATOM 695 C C . ASP A 1 84 ? 15.365 4.278 -10.707 1.00 95.44 84 ASP A C 1
ATOM 697 O O . ASP A 1 84 ? 14.141 4.190 -10.621 1.00 95.44 84 ASP A O 1
ATOM 701 N N . HIS A 1 85 ? 15.954 5.154 -11.517 1.00 93.81 85 HIS A N 1
ATOM 702 C CA . HIS A 1 85 ? 15.207 6.112 -12.336 1.00 93.81 85 HIS A CA 1
ATOM 703 C C . HIS A 1 85 ? 15.618 6.023 -13.802 1.00 93.81 85 HIS A C 1
ATOM 705 O O . HIS A 1 85 ? 16.797 5.871 -14.121 1.00 93.81 85 HIS A O 1
ATOM 711 N N . ASP A 1 86 ? 14.645 6.207 -14.690 1.00 90.00 86 ASP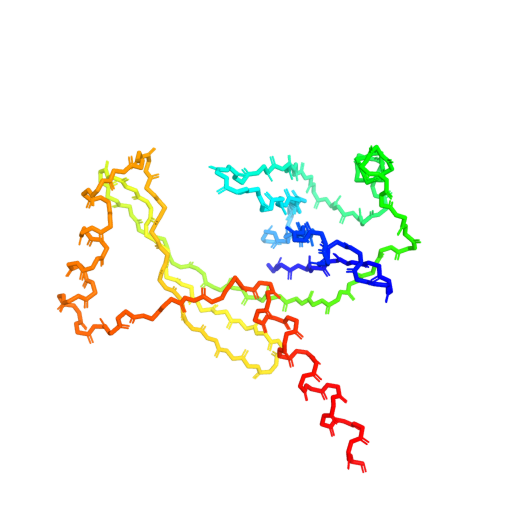 A N 1
ATOM 712 C CA . ASP A 1 86 ? 14.883 6.517 -16.096 1.00 90.00 86 ASP A CA 1
ATOM 713 C C . ASP A 1 86 ? 14.150 7.804 -16.504 1.00 90.00 86 ASP A C 1
ATOM 715 O O . ASP A 1 86 ? 13.534 8.479 -15.679 1.00 90.00 86 ASP A O 1
ATOM 719 N N . ASP A 1 87 ? 14.238 8.172 -17.782 1.00 89.94 87 ASP A N 1
ATOM 720 C CA . ASP A 1 87 ? 13.610 9.393 -18.302 1.00 89.94 87 ASP A CA 1
ATOM 721 C C . ASP A 1 87 ? 12.068 9.368 -18.233 1.00 89.94 87 ASP A C 1
ATOM 723 O O . ASP A 1 87 ? 11.422 10.393 -18.451 1.00 89.94 87 ASP A O 1
ATOM 727 N N . PHE A 1 88 ? 11.465 8.209 -17.953 1.00 90.00 88 PHE A N 1
ATOM 728 C CA . PHE A 1 88 ? 10.029 7.966 -18.061 1.00 90.00 88 PHE A CA 1
ATOM 729 C C . PHE A 1 88 ? 9.373 7.630 -16.713 1.00 90.00 88 PHE A C 1
ATOM 731 O O . PHE A 1 88 ? 8.150 7.754 -16.593 1.00 90.00 88 PHE A O 1
ATOM 738 N N . GLY A 1 89 ? 10.145 7.226 -15.699 1.00 92.06 89 GLY A N 1
ATOM 739 C CA . GLY A 1 89 ? 9.605 6.907 -14.384 1.00 92.06 89 GLY A CA 1
ATOM 740 C C . GLY A 1 89 ? 10.610 6.409 -13.345 1.00 92.06 89 GLY A C 1
ATOM 741 O O . GLY A 1 89 ? 11.828 6.414 -13.534 1.00 92.06 89 GLY A O 1
ATOM 742 N N . GLU A 1 90 ? 10.050 5.948 -12.230 1.00 95.19 90 GLU A N 1
ATOM 743 C CA . GLU A 1 90 ? 10.748 5.351 -11.094 1.00 95.19 90 GLU A CA 1
ATOM 744 C C . GLU A 1 90 ? 10.522 3.833 -11.070 1.00 95.19 90 GLU A C 1
ATOM 746 O O . GLU A 1 90 ? 9.388 3.351 -11.008 1.00 95.19 90 GLU A O 1
ATOM 751 N N . TRP A 1 91 ? 11.607 3.063 -11.074 1.00 95.38 91 TRP A N 1
ATOM 752 C CA . TRP A 1 91 ? 11.588 1.626 -10.828 1.00 95.38 91 TRP A CA 1
ATOM 753 C C . TRP A 1 91 ? 11.810 1.352 -9.347 1.00 95.38 91 TRP A C 1
ATOM 755 O O . TRP A 1 91 ? 12.805 1.791 -8.772 1.00 95.38 91 TRP A O 1
ATOM 765 N N . ALA A 1 92 ? 10.935 0.555 -8.740 1.00 96.94 92 ALA A N 1
ATOM 766 C CA . ALA A 1 92 ? 11.079 0.134 -7.353 1.00 96.94 92 ALA A CA 1
ATOM 767 C C . ALA A 1 92 ? 11.099 -1.392 -7.245 1.00 96.94 92 ALA A C 1
ATOM 769 O O . ALA A 1 92 ? 10.112 -2.064 -7.549 1.00 96.94 92 ALA A O 1
ATOM 770 N N . LEU A 1 93 ? 12.220 -1.940 -6.770 1.00 97.25 93 LEU A N 1
ATOM 771 C CA . LEU A 1 93 ? 12.321 -3.341 -6.375 1.00 97.25 93 LEU A CA 1
ATOM 772 C C . LEU A 1 93 ? 12.130 -3.454 -4.864 1.00 97.25 93 LEU A C 1
ATOM 774 O O . LEU A 1 93 ? 12.959 -2.998 -4.073 1.00 97.25 93 LEU A O 1
ATOM 778 N N . ASP A 1 94 ? 11.045 -4.110 -4.480 1.00 97.75 94 ASP A N 1
ATOM 779 C CA . ASP A 1 94 ? 10.641 -4.281 -3.099 1.00 97.75 94 ASP A CA 1
ATOM 780 C C . ASP A 1 94 ? 10.854 -5.712 -2.630 1.00 97.75 94 ASP A C 1
ATOM 782 O O . ASP A 1 94 ? 10.391 -6.659 -3.261 1.00 97.75 94 ASP A O 1
ATOM 786 N N . ARG A 1 95 ? 11.475 -5.851 -1.459 1.00 97.81 95 ARG A N 1
ATOM 787 C CA . ARG A 1 95 ? 11.374 -7.042 -0.614 1.00 97.81 95 ARG A CA 1
ATOM 788 C C . ARG A 1 95 ? 10.484 -6.705 0.572 1.00 97.81 95 ARG A C 1
ATOM 790 O O . ARG A 1 95 ? 10.853 -5.868 1.403 1.00 97.81 95 ARG A O 1
ATOM 797 N N . SER A 1 96 ? 9.321 -7.339 0.652 1.00 97.25 96 SER A N 1
ATOM 798 C CA . SER A 1 96 ? 8.301 -7.052 1.659 1.00 97.25 96 SER A CA 1
ATOM 799 C C . SER A 1 96 ? 8.078 -8.236 2.591 1.00 97.25 96 SER A C 1
ATOM 801 O O . SER A 1 96 ? 7.935 -9.364 2.140 1.00 97.25 96 SER A O 1
ATOM 803 N N . PHE A 1 97 ? 8.000 -7.956 3.890 1.00 96.25 97 PHE A N 1
ATOM 804 C CA . PHE A 1 97 ? 7.663 -8.911 4.941 1.00 96.25 97 PHE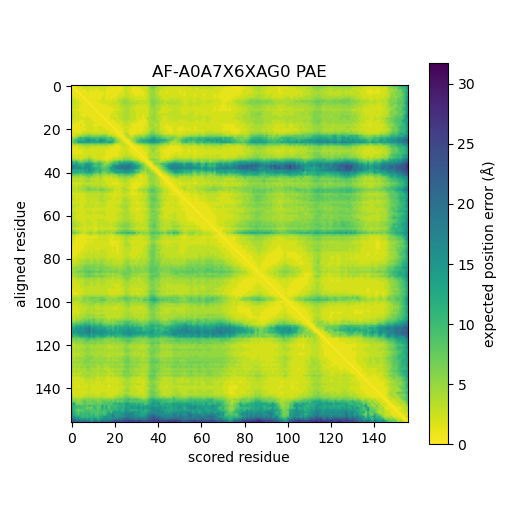 A CA 1
ATOM 805 C C . PHE A 1 97 ? 6.242 -8.659 5.438 1.00 96.25 97 PHE A C 1
ATOM 807 O O . PHE A 1 97 ? 5.922 -7.538 5.850 1.00 96.25 97 PHE A O 1
ATOM 814 N N . HIS A 1 98 ? 5.420 -9.705 5.432 1.00 92.81 98 HIS A N 1
ATOM 815 C CA . HIS A 1 98 ? 4.025 -9.722 5.867 1.00 92.81 98 HIS A CA 1
ATOM 816 C C . HIS A 1 98 ? 3.880 -10.763 6.980 1.00 92.81 98 HIS A C 1
ATOM 818 O O . HIS A 1 98 ? 3.702 -11.954 6.717 1.00 92.81 98 HIS A O 1
ATOM 824 N N . GLY A 1 99 ? 4.050 -10.327 8.230 1.00 84.88 99 GLY A N 1
ATOM 825 C CA . GLY A 1 99 ? 4.201 -11.253 9.356 1.00 84.88 99 GLY A CA 1
ATOM 826 C C . GLY A 1 99 ? 5.424 -12.154 9.156 1.00 84.88 99 GLY A C 1
ATOM 827 O O . GLY A 1 99 ? 6.547 -11.659 9.050 1.00 84.88 99 GLY A O 1
ATOM 828 N N . HIS A 1 100 ? 5.193 -13.463 9.063 1.00 85.75 100 HIS A N 1
ATOM 829 C CA . HIS A 1 100 ? 6.226 -14.484 8.846 1.00 85.75 100 HIS A CA 1
ATOM 830 C C . HIS A 1 100 ? 6.497 -14.821 7.374 1.00 85.75 100 HIS A C 1
ATOM 832 O O . HIS A 1 100 ? 7.384 -15.622 7.080 1.00 85.75 100 HIS A O 1
ATOM 838 N N . THR A 1 101 ? 5.755 -14.219 6.445 1.00 91.56 101 THR A N 1
ATOM 839 C CA . THR A 1 101 ? 5.937 -14.440 5.005 1.00 91.56 101 THR A CA 1
ATOM 840 C C . THR A 1 101 ? 6.716 -13.295 4.371 1.00 91.56 101 THR A C 1
ATOM 842 O O . THR A 1 101 ? 6.684 -12.162 4.856 1.00 91.56 101 THR A O 1
ATOM 845 N N . GLU A 1 102 ? 7.413 -13.575 3.273 1.00 95.75 102 GLU A N 1
ATOM 846 C CA . GLU A 1 102 ? 8.040 -12.546 2.447 1.00 95.75 102 GLU A CA 1
ATOM 847 C C . GLU A 1 102 ? 7.654 -12.698 0.977 1.00 95.75 102 GLU A C 1
ATOM 849 O O . GLU A 1 102 ? 7.411 -13.803 0.489 1.00 95.75 102 GLU A O 1
ATOM 854 N N . ASP A 1 103 ? 7.607 -11.573 0.269 1.00 96.94 103 ASP A N 1
ATOM 855 C CA . ASP A 1 103 ? 7.482 -11.532 -1.181 1.00 96.94 103 ASP A CA 1
ATOM 856 C C . ASP A 1 103 ? 8.388 -10.466 -1.805 1.00 96.94 103 ASP A C 1
ATOM 858 O O . ASP A 1 103 ? 8.998 -9.637 -1.120 1.00 96.94 103 ASP A O 1
ATOM 862 N N . PHE A 1 104 ? 8.490 -10.536 -3.131 1.00 96.88 104 PHE A N 1
ATOM 863 C CA . PHE A 1 104 ? 9.238 -9.599 -3.952 1.00 96.88 104 PHE A CA 1
ATOM 864 C C . PHE A 1 104 ? 8.309 -8.988 -4.994 1.00 96.88 104 PHE A C 1
ATOM 866 O O . PHE A 1 104 ? 7.480 -9.687 -5.583 1.00 96.88 104 PHE A O 1
ATOM 873 N N . GLU A 1 105 ? 8.455 -7.691 -5.238 1.00 97.44 105 GLU A N 1
ATOM 874 C CA . GLU A 1 105 ? 7.628 -6.957 -6.192 1.00 97.44 105 GLU A CA 1
ATOM 875 C C . GLU A 1 105 ? 8.469 -5.940 -6.959 1.00 97.44 105 GLU A C 1
ATOM 877 O O . GLU A 1 105 ? 9.288 -5.243 -6.367 1.00 97.44 105 GLU A O 1
ATOM 882 N N . LEU A 1 106 ? 8.259 -5.867 -8.274 1.00 96.62 106 LEU A N 1
ATOM 883 C CA . LEU A 1 106 ? 8.825 -4.829 -9.129 1.00 96.62 106 LEU A CA 1
ATOM 884 C C . LEU A 1 106 ? 7.701 -3.877 -9.542 1.00 96.62 106 LEU A C 1
ATOM 886 O O . LEU A 1 106 ? 6.777 -4.288 -10.248 1.00 96.62 106 LEU A O 1
ATOM 890 N N . GLU A 1 107 ? 7.787 -2.626 -9.111 1.00 95.19 107 GLU A N 1
ATOM 891 C CA . GLU A 1 107 ? 6.863 -1.547 -9.466 1.00 95.19 107 GLU A CA 1
ATOM 892 C C . GLU A 1 107 ? 7.546 -0.588 -10.448 1.00 95.19 107 GLU A C 1
ATOM 894 O O . GLU A 1 107 ? 8.762 -0.401 -10.396 1.00 95.19 107 GLU A O 1
ATOM 899 N N . TYR A 1 108 ? 6.756 0.003 -11.344 1.00 93.62 108 TYR A N 1
ATOM 900 C CA . TYR A 1 108 ? 7.207 1.067 -12.234 1.00 93.62 108 TYR A CA 1
ATOM 901 C C . TYR A 1 108 ? 6.193 2.206 -12.195 1.00 93.62 108 TYR A C 1
ATOM 903 O O . TYR A 1 108 ? 5.060 2.050 -12.656 1.00 93.62 108 TYR A O 1
ATOM 911 N N . GLU A 1 109 ? 6.583 3.310 -11.568 1.00 90.88 109 GLU A N 1
ATOM 912 C CA . GLU A 1 109 ? 5.772 4.516 -11.430 1.00 90.88 109 GLU A CA 1
ATOM 913 C C . GLU A 1 109 ? 6.159 5.494 -12.538 1.00 90.88 109 GLU A C 1
ATOM 915 O O . GLU A 1 109 ? 7.246 6.064 -12.535 1.00 90.88 109 GLU A O 1
ATOM 920 N N . VAL A 1 110 ? 5.281 5.636 -13.528 1.00 90.75 110 VAL A N 1
ATOM 921 C CA . VAL A 1 110 ? 5.546 6.421 -14.740 1.00 90.75 110 VAL A CA 1
ATOM 922 C C . VAL A 1 110 ? 5.108 7.867 -14.550 1.00 90.75 110 VAL A C 1
ATOM 924 O O . VAL A 1 110 ? 4.058 8.125 -13.962 1.00 90.75 110 VAL A O 1
ATOM 927 N N . PHE A 1 111 ? 5.893 8.816 -15.060 1.00 85.81 111 PHE A N 1
ATOM 928 C CA . PHE A 1 111 ? 5.568 10.243 -14.944 1.00 85.81 111 PHE A CA 1
ATOM 929 C C . PHE A 1 111 ? 4.340 10.628 -15.779 1.00 85.81 111 PHE A C 1
ATOM 931 O O . PHE A 1 111 ? 3.563 11.492 -15.376 1.00 85.81 111 PHE A O 1
ATOM 938 N N . GLU A 1 112 ? 4.150 9.959 -16.919 1.00 81.69 112 GLU A N 1
ATOM 939 C CA . GLU A 1 112 ? 2.984 10.099 -17.788 1.00 81.69 112 GLU A CA 1
ATOM 940 C C . GLU A 1 112 ? 2.427 8.715 -18.150 1.00 81.69 112 GLU A C 1
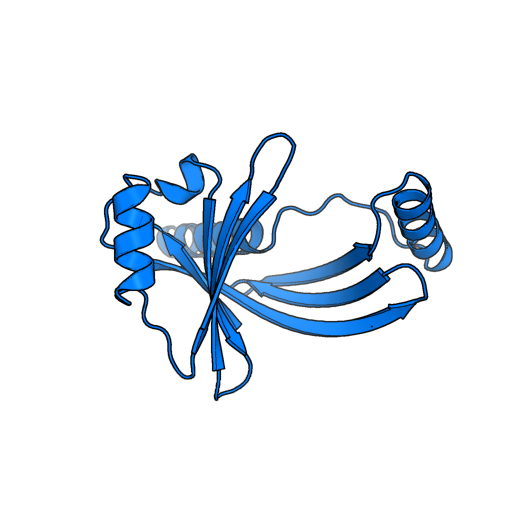ATOM 942 O O . GLU A 1 112 ? 3.163 7.795 -18.531 1.00 81.69 112 GLU A O 1
ATOM 947 N N . ASP A 1 113 ? 1.107 8.555 -18.019 1.00 70.62 113 ASP A N 1
ATOM 948 C CA . ASP A 1 113 ? 0.433 7.308 -18.377 1.00 70.62 113 ASP A CA 1
ATOM 949 C C . ASP A 1 113 ? 0.279 7.227 -19.900 1.00 70.62 113 ASP A C 1
ATOM 951 O O . ASP A 1 113 ? -0.375 8.060 -20.534 1.00 70.62 113 ASP A O 1
ATOM 955 N N . SER A 1 114 ? 0.923 6.232 -20.503 1.00 74.56 114 SER A N 1
ATOM 956 C CA . SER A 1 114 ? 0.930 6.024 -21.946 1.00 74.56 114 SER A CA 1
ATOM 957 C C . SER A 1 114 ? 0.957 4.531 -22.265 1.00 74.56 114 SER A C 1
ATOM 959 O O . SER A 1 114 ? 1.392 3.701 -21.463 1.00 74.56 114 SER A O 1
ATOM 961 N N . VAL A 1 115 ? 0.517 4.161 -23.471 1.00 69.62 115 VAL A N 1
ATOM 962 C CA . VAL A 1 115 ? 0.606 2.768 -23.946 1.00 69.62 115 VAL A CA 1
ATOM 963 C C . VAL A 1 115 ? 2.061 2.270 -23.922 1.00 69.62 115 VAL A C 1
ATOM 965 O O . VAL A 1 115 ? 2.307 1.117 -23.565 1.00 69.62 115 VAL A O 1
ATOM 968 N N . GLU A 1 116 ? 3.020 3.158 -24.197 1.00 79.69 116 GLU A N 1
ATOM 969 C CA . GLU A 1 116 ? 4.458 2.865 -24.194 1.00 79.69 116 GLU A CA 1
ATOM 970 C C . GLU A 1 116 ? 4.970 2.495 -22.791 1.00 79.69 116 GLU A C 1
ATOM 972 O O . GLU A 1 116 ? 5.882 1.678 -22.651 1.00 79.69 116 GLU A O 1
ATOM 977 N N . SER A 1 117 ? 4.343 3.026 -21.736 1.00 80.56 117 SER A N 1
ATOM 978 C CA . SER A 1 117 ? 4.725 2.794 -20.338 1.00 80.56 117 SER A CA 1
ATOM 979 C C . SER A 1 117 ? 4.574 1.316 -19.945 1.00 80.56 117 SER A C 1
ATOM 981 O O . SER A 1 117 ? 5.447 0.731 -19.296 1.00 80.56 117 SER A O 1
ATOM 983 N N . LYS A 1 118 ? 3.492 0.665 -20.396 1.00 85.94 118 LYS A N 1
ATOM 984 C CA . LYS A 1 118 ? 3.263 -0.769 -20.156 1.00 85.94 118 LYS A CA 1
ATOM 985 C C . LYS A 1 118 ? 4.191 -1.648 -20.990 1.00 85.94 118 LYS A C 1
ATOM 987 O O . LYS A 1 118 ? 4.652 -2.677 -20.496 1.00 85.94 118 LYS A O 1
ATOM 992 N N . GLU A 1 119 ? 4.438 -1.280 -22.244 1.00 90.69 119 GLU A N 1
ATOM 993 C CA . GLU A 1 119 ? 5.340 -2.030 -23.125 1.00 90.69 119 GLU A CA 1
ATOM 994 C C . GLU A 1 119 ? 6.763 -2.036 -22.566 1.00 90.69 119 GLU A C 1
ATOM 996 O O . GLU A 1 119 ? 7.343 -3.108 -22.408 1.00 90.69 119 GLU A O 1
ATOM 1001 N N . ARG A 1 120 ? 7.258 -0.878 -22.113 1.00 90.44 120 ARG A N 1
ATOM 1002 C CA . ARG A 1 120 ? 8.558 -0.747 -21.441 1.00 90.44 120 ARG A CA 1
ATOM 1003 C C . ARG A 1 120 ? 8.685 -1.657 -20.219 1.00 90.44 120 ARG A C 1
ATOM 1005 O O . ARG A 1 120 ? 9.702 -2.332 -20.057 1.00 90.44 120 ARG A O 1
ATOM 1012 N N . TYR A 1 121 ? 7.639 -1.722 -19.391 1.00 93.25 121 TYR A N 1
ATOM 1013 C CA . TYR A 1 121 ? 7.594 -2.640 -18.253 1.00 93.25 121 TYR A CA 1
ATOM 1014 C C . TYR A 1 121 ? 7.747 -4.103 -18.686 1.00 93.25 121 TYR A C 1
ATOM 1016 O O . TYR A 1 121 ? 8.584 -4.834 -18.157 1.00 93.25 121 TYR A O 1
ATOM 1024 N N . LEU A 1 122 ? 6.966 -4.531 -19.680 1.00 93.94 122 LEU A N 1
ATOM 1025 C CA . LEU A 1 122 ? 6.992 -5.908 -20.176 1.00 93.94 122 LEU A CA 1
ATOM 1026 C C . LEU A 1 122 ? 8.309 -6.263 -20.883 1.00 93.94 122 LEU A C 1
ATOM 1028 O O . LEU A 1 122 ? 8.777 -7.395 -20.746 1.00 93.94 122 LEU A O 1
ATOM 1032 N N . ASP A 1 123 ? 8.919 -5.316 -21.593 1.00 94.38 123 ASP A N 1
ATOM 1033 C CA . ASP A 1 123 ? 10.211 -5.502 -22.253 1.00 94.38 123 ASP A CA 1
ATOM 1034 C C . ASP A 1 123 ? 11.340 -5.711 -21.242 1.00 94.38 123 ASP A C 1
ATOM 1036 O O . ASP A 1 123 ? 12.147 -6.630 -21.417 1.00 94.38 123 ASP A O 1
ATOM 1040 N N . LEU A 1 124 ? 11.352 -4.949 -20.141 1.00 94.44 124 LEU A N 1
ATOM 1041 C CA . LEU A 1 124 ? 12.299 -5.175 -19.048 1.00 94.44 124 LEU A CA 1
ATOM 1042 C C . LEU A 1 124 ? 12.118 -6.580 -18.458 1.00 94.44 124 LEU A C 1
ATOM 1044 O O . LEU A 1 124 ? 13.082 -7.337 -18.336 1.00 94.44 124 LEU A O 1
ATOM 1048 N N . LEU A 1 125 ? 10.879 -6.975 -18.139 1.00 96.31 125 LEU A N 1
ATOM 1049 C CA . LEU A 1 125 ? 10.613 -8.315 -17.610 1.00 96.31 125 LEU A CA 1
ATOM 1050 C C . LEU A 1 125 ? 11.128 -9.405 -18.557 1.00 96.31 125 LEU A C 1
ATOM 1052 O O . LEU A 1 125 ? 11.778 -10.355 -18.118 1.00 96.31 125 LEU A O 1
ATOM 1056 N N . LYS A 1 126 ? 10.899 -9.244 -19.863 1.00 96.81 126 LYS A N 1
ATOM 1057 C CA . LYS A 1 126 ? 11.381 -10.170 -20.889 1.00 96.81 126 LYS A CA 1
ATOM 1058 C C . LYS A 1 126 ? 12.909 -10.223 -20.947 1.00 96.81 126 LYS A C 1
ATOM 1060 O O . LYS A 1 126 ? 13.456 -11.321 -21.023 1.00 96.81 126 LYS A O 1
ATOM 1065 N N . GLN A 1 127 ? 13.596 -9.082 -20.876 1.00 96.94 127 GLN A N 1
ATOM 1066 C CA . GLN A 1 127 ? 15.062 -9.008 -20.872 1.00 96.94 127 GLN A CA 1
ATOM 1067 C C . GLN A 1 127 ? 15.678 -9.823 -19.726 1.00 96.94 127 GLN A C 1
ATOM 1069 O O . GLN A 1 127 ? 16.692 -10.495 -19.922 1.00 96.94 127 GLN A O 1
ATOM 1074 N N . TYR A 1 128 ? 15.046 -9.803 -18.552 1.00 96.25 128 TYR A N 1
ATOM 1075 C CA . TYR A 1 128 ? 15.508 -10.525 -17.365 1.00 96.25 128 TYR A CA 1
ATOM 1076 C C . TYR A 1 128 ? 14.862 -11.908 -17.180 1.00 96.25 128 TYR A C 1
ATOM 1078 O O . TYR A 1 128 ? 15.093 -12.557 -16.162 1.00 96.25 128 TYR A O 1
ATOM 1086 N N . ASN A 1 129 ? 14.089 -12.397 -18.159 1.00 97.19 129 ASN A N 1
ATOM 1087 C CA . ASN A 1 129 ? 13.343 -13.663 -18.089 1.00 97.19 129 ASN A CA 1
ATOM 1088 C C . ASN A 1 129 ? 12.398 -13.763 -16.874 1.00 97.19 129 ASN A C 1
ATOM 1090 O O . ASN A 1 129 ? 12.198 -14.837 -16.304 1.00 97.19 129 ASN A O 1
ATOM 1094 N N . ILE A 1 130 ? 11.798 -12.643 -16.480 1.00 96.31 130 ILE A N 1
ATOM 1095 C CA . ILE A 1 130 ? 10.817 -12.569 -15.399 1.00 96.31 130 ILE A CA 1
ATOM 1096 C C . ILE A 1 130 ? 9.421 -12.756 -15.998 1.00 96.31 130 ILE A C 1
ATOM 1098 O O . ILE A 1 130 ? 9.016 -12.059 -16.926 1.00 96.31 130 ILE A O 1
ATOM 1102 N N . THR A 1 131 ? 8.652 -13.702 -15.459 1.00 95.56 131 THR A N 1
ATOM 1103 C CA . THR A 1 131 ? 7.259 -13.898 -15.881 1.00 95.56 131 THR A CA 1
ATOM 1104 C 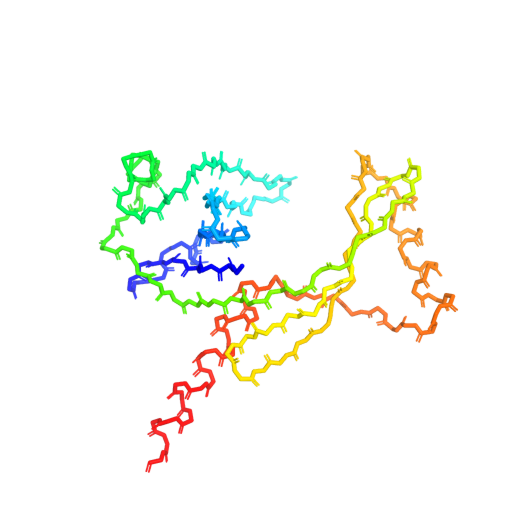C . THR A 1 131 ? 6.366 -12.859 -15.218 1.00 95.56 131 THR A C 1
ATOM 1106 O O . THR A 1 131 ? 6.300 -12.787 -13.991 1.00 95.56 131 THR A O 1
ATOM 1109 N N . TYR A 1 132 ? 5.633 -12.087 -16.022 1.00 95.25 132 TYR A N 1
ATOM 1110 C CA . TYR A 1 132 ? 4.644 -11.156 -15.495 1.00 95.25 132 TYR A CA 1
ATOM 1111 C C . TYR A 1 132 ? 3.532 -11.895 -14.745 1.00 95.25 132 TYR A C 1
ATOM 1113 O O . TYR A 1 132 ? 2.873 -12.786 -15.285 1.00 95.25 132 TYR A O 1
ATOM 1121 N N . LYS A 1 133 ? 3.265 -11.452 -13.518 1.00 93.62 133 LYS A N 1
ATOM 1122 C CA . LYS A 1 133 ? 2.102 -11.851 -12.731 1.00 93.62 133 LYS A CA 1
ATOM 1123 C C . LYS A 1 133 ? 1.528 -10.606 -12.076 1.00 93.62 133 LYS A C 1
ATOM 1125 O O . LYS A 1 133 ? 2.223 -9.932 -11.322 1.00 93.62 133 LYS A O 1
ATOM 1130 N N . LYS A 1 134 ? 0.249 -10.318 -12.333 1.00 92.06 134 LYS A N 1
ATOM 1131 C CA . LYS A 1 134 ? -0.433 -9.215 -11.650 1.00 92.06 134 LYS A CA 1
ATOM 1132 C C . LYS A 1 134 ? -0.424 -9.471 -10.142 1.00 92.06 134 LYS A C 1
ATOM 1134 O O . LYS A 1 134 ? -0.865 -10.526 -9.682 1.00 92.06 134 LYS A O 1
ATOM 1139 N N . SER A 1 135 ? 0.071 -8.492 -9.400 1.00 91.44 135 SER A N 1
ATOM 1140 C CA . SER A 1 135 ? 0.156 -8.531 -7.947 1.00 91.44 135 SER A CA 1
ATOM 1141 C C . SER A 1 135 ? -1.115 -7.967 -7.304 1.00 91.44 135 SER A C 1
ATOM 1143 O O . SER A 1 135 ? -1.762 -7.069 -7.850 1.00 91.44 135 SER A O 1
ATOM 1145 N N . LEU A 1 136 ? -1.496 -8.514 -6.147 1.00 91.81 136 LEU A N 1
ATOM 1146 C CA . LEU A 1 136 ? -2.478 -7.877 -5.263 1.00 91.81 136 LEU A CA 1
ATOM 1147 C C . LEU A 1 136 ? -1.789 -6.733 -4.513 1.00 91.81 136 LEU A C 1
ATOM 1149 O O . LEU A 1 136 ? -0.617 -6.889 -4.193 1.00 91.81 136 LEU A O 1
ATOM 1153 N N . PRO A 1 137 ? -2.475 -5.642 -4.136 1.00 90.94 137 PRO A N 1
ATOM 1154 C CA . PRO A 1 137 ? -1.857 -4.586 -3.334 1.00 90.94 137 PRO A CA 1
ATOM 1155 C C . PRO A 1 137 ? -1.211 -5.127 -2.048 1.00 90.94 137 PRO A C 1
ATOM 1157 O O . PRO A 1 137 ? -1.811 -5.966 -1.372 1.00 90.94 137 PRO A O 1
ATOM 1160 N N . LYS A 1 138 ? -0.033 -4.608 -1.667 1.00 93.06 138 LYS A N 1
ATOM 1161 C CA . LYS A 1 138 ? 0.718 -5.033 -0.463 1.00 93.06 138 LYS A CA 1
ATOM 1162 C C . LYS A 1 138 ? -0.146 -5.142 0.797 1.00 93.06 138 LYS A C 1
ATOM 1164 O O . LYS A 1 138 ? -0.015 -6.109 1.535 1.00 93.06 138 LYS A O 1
ATOM 1169 N N . PHE A 1 139 ? -1.064 -4.196 1.016 1.00 92.12 139 PHE A N 1
ATOM 1170 C CA . PHE A 1 139 ? -1.946 -4.217 2.189 1.00 92.12 139 PHE A CA 1
ATOM 1171 C C . PHE A 1 139 ? -2.886 -5.436 2.201 1.00 92.12 139 PHE A C 1
ATOM 1173 O O . PHE A 1 139 ? -3.085 -6.036 3.249 1.00 92.12 139 PHE A O 1
ATOM 1180 N N . ILE A 1 140 ? -3.411 -5.850 1.040 1.00 91.94 140 ILE A N 1
ATOM 1181 C CA . ILE A 1 140 ? -4.246 -7.054 0.917 1.00 91.94 140 ILE A CA 1
ATOM 1182 C C . ILE A 1 140 ? -3.412 -8.301 1.186 1.00 91.94 140 ILE A C 1
ATOM 1184 O O . ILE A 1 140 ? -3.879 -9.212 1.864 1.00 91.94 140 ILE A O 1
ATOM 1188 N N . ARG A 1 141 ? -2.179 -8.349 0.665 1.00 93.62 141 ARG A N 1
ATOM 1189 C CA . ARG A 1 141 ? -1.253 -9.464 0.921 1.00 93.62 141 ARG A CA 1
ATOM 1190 C C . ARG A 1 141 ? -0.940 -9.576 2.418 1.00 93.62 141 ARG A C 1
ATOM 1192 O O . ARG A 1 141 ? -1.008 -10.668 2.965 1.00 93.62 141 ARG A O 1
ATOM 1199 N N . SER A 1 142 ? -0.725 -8.437 3.078 1.00 93.25 142 SER A N 1
ATOM 1200 C CA . SER A 1 142 ? -0.478 -8.343 4.520 1.00 93.25 142 SER A CA 1
ATOM 1201 C C . SER A 1 142 ? -1.662 -8.806 5.374 1.00 93.25 142 SER A C 1
ATOM 1203 O O . SER A 1 142 ? -1.471 -9.588 6.300 1.00 93.25 142 SER A O 1
ATOM 1205 N N . ILE A 1 143 ? -2.887 -8.386 5.038 1.00 91.12 143 ILE A N 1
ATOM 1206 C CA . ILE A 1 143 ? -4.104 -8.832 5.738 1.00 91.12 143 ILE A CA 1
ATOM 1207 C C . ILE A 1 143 ? -4.280 -10.348 5.610 1.00 91.12 143 ILE A C 1
ATOM 1209 O O . ILE A 1 143 ? -4.537 -11.012 6.608 1.00 91.12 143 ILE A O 1
ATOM 1213 N N . LYS A 1 144 ? -4.105 -10.899 4.402 1.00 90.81 144 LYS A N 1
ATOM 1214 C CA . LYS A 1 144 ? -4.238 -12.344 4.161 1.00 90.81 144 LYS A CA 1
ATOM 1215 C C . LYS A 1 144 ? -3.221 -13.155 4.958 1.00 90.81 144 LYS A C 1
ATOM 1217 O O . LYS A 1 144 ? -3.611 -14.083 5.647 1.00 90.81 144 LYS A O 1
ATOM 1222 N N . ALA A 1 145 ? -1.949 -12.752 4.930 1.00 88.31 145 ALA A N 1
ATOM 1223 C CA . ALA A 1 145 ? -0.902 -13.434 5.687 1.00 88.31 145 ALA A CA 1
ATOM 1224 C C . ALA A 1 145 ? -1.189 -13.458 7.200 1.00 88.31 145 ALA A C 1
ATOM 1226 O O . ALA A 1 145 ? -0.869 -14.435 7.866 1.00 88.31 145 ALA A O 1
ATOM 1227 N N . HIS A 1 146 ? -1.805 -12.400 7.738 1.00 83.56 146 HIS A N 1
ATOM 1228 C CA . HIS A 1 146 ? -2.166 -12.344 9.154 1.00 83.56 146 HIS A CA 1
ATOM 1229 C C . HIS A 1 146 ? -3.424 -13.162 9.496 1.00 83.56 146 HIS A C 1
ATOM 1231 O O . HIS A 1 146 ? -3.515 -13.712 10.588 1.00 83.56 146 HIS A O 1
ATOM 1237 N N . GLN A 1 147 ? -4.389 -13.265 8.576 1.00 80.50 147 GLN A N 1
ATOM 1238 C CA . GLN A 1 147 ? -5.549 -14.150 8.738 1.00 80.50 147 GLN A CA 1
ATOM 1239 C C . GLN A 1 147 ? -5.125 -15.619 8.756 1.00 80.50 147 GLN A C 1
ATOM 1241 O O . GLN A 1 147 ? -5.496 -16.337 9.677 1.00 80.50 147 GLN A O 1
ATOM 1246 N N . ASP A 1 148 ? -4.275 -16.025 7.811 1.00 73.31 148 ASP A N 1
ATOM 1247 C CA . ASP A 1 148 ? -3.760 -17.396 7.740 1.00 73.31 148 ASP A CA 1
ATOM 1248 C C . ASP A 1 148 ? -3.005 -17.790 9.030 1.00 73.31 148 ASP A C 1
ATOM 1250 O O . ASP A 1 148 ? -3.084 -18.931 9.479 1.00 73.31 148 ASP A O 1
ATOM 1254 N N . GLU A 1 149 ? -2.290 -16.843 9.649 1.00 71.06 149 GLU A N 1
ATOM 1255 C CA . GLU A 1 149 ? -1.609 -17.027 10.939 1.00 71.06 149 GLU A CA 1
ATOM 1256 C C . GLU A 1 149 ? -2.598 -17.218 12.102 1.00 71.06 149 GLU A C 1
ATOM 1258 O O . GLU A 1 149 ? -2.417 -18.113 12.928 1.00 71.06 149 GLU A O 1
ATOM 1263 N N . LEU A 1 150 ? -3.650 -16.393 12.173 1.00 66.81 150 LEU A N 1
ATOM 1264 C CA . LEU A 1 150 ? -4.686 -16.512 13.204 1.00 66.81 150 LEU A CA 1
ATOM 1265 C C . LEU A 1 150 ? -5.443 -17.837 13.096 1.00 66.81 150 LEU A C 1
ATOM 1267 O O . LEU A 1 150 ? -5.706 -18.463 14.121 1.00 66.81 150 LEU A O 1
ATOM 1271 N N . ASP A 1 151 ? -5.762 -18.264 11.876 1.00 75.44 151 ASP A N 1
ATOM 1272 C CA . ASP A 1 151 ? -6.460 -19.524 11.633 1.00 75.44 151 ASP A CA 1
ATOM 1273 C C . ASP A 1 151 ? -5.593 -20.721 12.066 1.00 75.44 151 ASP A C 1
ATOM 1275 O O . ASP A 1 151 ? -6.082 -21.600 12.771 1.00 75.44 151 ASP A O 1
ATOM 1279 N N . GLN A 1 152 ? -4.287 -20.712 11.761 1.00 63.62 152 GLN A N 1
ATOM 1280 C CA . GLN A 1 152 ? -3.350 -21.759 12.202 1.00 63.62 152 GLN A CA 1
ATOM 1281 C C . GLN A 1 152 ? -3.237 -21.857 13.731 1.00 63.62 152 GLN A C 1
ATOM 1283 O O . GLN A 1 152 ? -3.240 -22.957 14.273 1.00 63.62 152 GLN A O 1
ATOM 1288 N N . LEU A 1 153 ? -3.184 -20.725 14.440 1.00 60.00 153 LEU A N 1
ATOM 1289 C CA . LEU A 1 153 ? -3.099 -20.703 15.908 1.00 60.00 153 LEU A CA 1
ATOM 1290 C C . LEU A 1 153 ? -4.377 -21.187 16.610 1.00 60.00 153 LEU A C 1
ATOM 1292 O O . LEU A 1 153 ? -4.320 -21.554 17.780 1.00 60.00 153 LEU A O 1
ATOM 1296 N N . LEU A 1 154 ? -5.532 -21.139 15.940 1.00 55.41 154 LEU A N 1
ATOM 1297 C CA . LEU A 1 154 ? -6.808 -21.631 16.473 1.00 55.41 154 LEU A CA 1
ATOM 1298 C C . LEU A 1 154 ? -7.031 -23.128 16.199 1.00 55.41 154 LEU A C 1
ATOM 1300 O O . LEU A 1 154 ? -7.939 -23.719 16.788 1.00 55.41 154 LEU A O 1
ATOM 1304 N N . GLU A 1 155 ? -6.231 -23.727 15.315 1.00 61.22 155 GLU A N 1
ATOM 1305 C CA . GLU A 1 155 ? -6.247 -25.161 15.003 1.00 61.22 155 GLU A CA 1
ATOM 1306 C C . GLU A 1 155 ? -5.294 -25.998 15.891 1.00 61.22 155 GLU A C 1
ATOM 1308 O O . GLU A 1 155 ? -5.397 -27.229 15.881 1.00 61.22 155 GLU A O 1
ATOM 1313 N N . GLU A 1 156 ? -4.418 -25.359 16.683 1.00 48.88 156 GLU A N 1
ATOM 1314 C CA . GLU A 1 156 ? -3.468 -25.976 17.640 1.00 48.88 156 GLU A CA 1
ATOM 1315 C C . GLU A 1 156 ? -3.983 -26.018 19.094 1.00 48.88 156 GLU A C 1
ATOM 1317 O O . GLU A 1 156 ? -3.731 -27.046 19.773 1.00 48.88 156 GLU A O 1
#

Radius of gyration: 17.41 Å; Cα contacts (8 Å, |Δi|>4): 241; chains: 1; bounding box: 35×42×42 Å

Sequence (156 aa):
VNTYFDNVNHDLLKARIMMRIRRIEETRDEFTIKVEAQENVMEYSFSQDKIEITHPNITAFLDKQGFQGPFHKIAATTTYRVIDHDDFGEWALDRSFHGHTEDFELEYEVFEDSVESKERYLDLLKQYNITYKKSLPKFIRSIKAHQDELDQLLEE

Solvent-accessible surface area (backbone atoms only — not comparable to full-atom values): 8988 Å² total; per-residue (Å²): 68,40,38,29,48,34,30,94,82,37,59,39,59,76,66,46,32,48,36,36,45,31,41,51,78,94,62,33,23,33,41,37,38,40,37,70,47,101,88,50,74,50,73,51,72,54,73,45,62,73,76,59,85,82,36,68,72,53,46,56,50,36,53,74,72,70,54,74,71,72,68,41,80,69,36,44,36,44,65,52,74,48,78,50,76,60,100,56,31,40,37,35,48,33,44,36,33,22,80,94,44,74,52,76,47,81,47,76,52,58,80,60,95,49,77,64,55,57,51,54,54,53,50,53,30,56,76,71,72,48,81,91,70,93,75,74,59,69,69,59,54,17,40,49,46,50,49,57,50,56,54,54,66,74,75,111

Secondary structure (DSSP, 8-state):
-EEEEE-TT-HHHHTTEEEEEEEETTTEEEEEEEEE-SS-EEEEEEEES---TT-HHHHHHHHHHT--S--EEEEEEEEEEEEEE-SSEEEEEEEEEETTEEEEEEEEEESS--HHHHHHHHHHHHHTTPPP-PPPPHHHHHHHHHHHHHHHHHH-

Foldseek 3Di:
DKWWKDAPVRVCVVQQKTWIWDDDPQFKIKTWIWGDDPPDIDIDMDMDRDDDCPPPVNVVVCVVVVHDDPMDTQFDKDWDWDWDDDPFFIWIWIWIDQPPDIDIDIDTGGPDDDPVSVVVVVVVCVVVVHDDDDDDPPVVVNNVVVVVVVVVVVVD

Nearest PDB structures (foldseek):
  2gfg-assembly3_C  TM=8.596E-01  e=1.667E-06  Halalkalibacterium halodurans
  3f6h-assembly1_A  TM=2.926E-01  e=1.755E-01  Leptospira interrogans
  7pel-assembly1_D  TM=3.595E-01  e=3.033E+00  Simian T-lymphotropic virus 1
  3o4u-assembly1_A  TM=3.097E-01  e=1.852E+00  Homo sapiens

pLDDT: mean 89.25, std 10.09, range [48.88, 97.81]

Mean predicted aligned error: 5.4 Å